Protein AF-A0AA35XK28-F1 (afdb_monomer)

Secondary structure (DSSP, 8-state):
--HHHHHHHHHHHHHHHHHHHHHHHTTT-HHHHH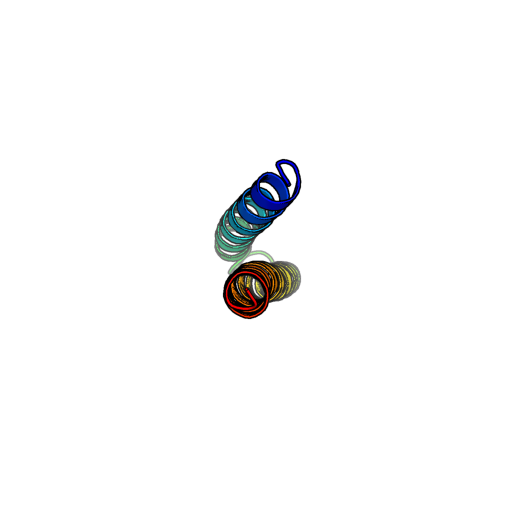HHHHHHHHHHHHHHHHHHHHHHHTT--

Nearest PDB structures (foldseek):
  6r10-assembly1_Y  TM=4.173E-01  e=9.110E+00  Thermus thermophilus HB8

Structure (mmCIF, N/CA/C/O backbone):
data_AF-A0AA35XK28-F1
#
_entry.id   AF-A0AA35XK28-F1
#
loop_
_atom_site.group_PDB
_atom_site.id
_atom_site.type_symbol
_atom_site.label_atom_id
_atom_site.label_alt_id
_atom_site.label_comp_id
_atom_site.label_asym_id
_atom_site.label_entity_id
_atom_site.label_seq_id
_atom_site.pdbx_PDB_ins_code
_atom_site.Cartn_x
_atom_site.Cartn_y
_atom_site.Cartn_z
_atom_site.occupancy
_atom_site.B_iso_or_equiv
_atom_site.auth_seq_id
_atom_site.auth_comp_id
_atom_site.auth_asym_id
_atom_site.auth_atom_id
_atom_site.pdbx_PDB_model_num
ATOM 1 N N . MET A 1 1 ? -7.217 8.855 21.358 1.00 55.16 1 MET A N 1
ATOM 2 C CA . MET A 1 1 ? -8.065 8.117 20.387 1.00 55.16 1 MET A CA 1
ATOM 3 C C . MET A 1 1 ? -8.043 8.646 18.943 1.00 55.16 1 MET A C 1
ATOM 5 O O . MET A 1 1 ? -8.459 7.906 18.064 1.00 55.16 1 MET A O 1
ATOM 9 N N . LYS A 1 2 ? -7.532 9.857 18.642 1.00 46.16 2 LYS A N 1
ATOM 10 C CA . LYS A 1 2 ? -7.575 10.431 17.274 1.00 46.16 2 LYS A CA 1
ATOM 11 C C . LYS A 1 2 ? -6.426 10.010 16.330 1.00 46.16 2 LYS A C 1
ATOM 13 O O . LYS A 1 2 ? -6.641 9.943 15.128 1.00 46.16 2 LYS A O 1
ATOM 18 N N . HIS A 1 3 ? -5.246 9.643 16.843 1.00 51.97 3 HIS A N 1
ATOM 19 C CA . HIS A 1 3 ? -4.097 9.248 16.000 1.00 51.97 3 HIS A CA 1
ATOM 20 C C . HIS A 1 3 ? -4.245 7.881 15.303 1.00 51.97 3 HIS A C 1
ATOM 22 O O . HIS A 1 3 ? -3.618 7.649 14.275 1.00 51.97 3 HIS A O 1
ATOM 28 N N . TYR A 1 4 ? -5.089 6.979 15.814 1.00 60.25 4 TYR A N 1
ATOM 29 C CA . TYR A 1 4 ? -5.185 5.604 15.297 1.00 60.25 4 TYR A CA 1
ATOM 30 C C . TYR A 1 4 ? -5.908 5.490 13.945 1.00 60.25 4 TYR A C 1
ATOM 32 O O . TYR A 1 4 ? -5.773 4.474 13.267 1.00 60.25 4 TYR A O 1
ATOM 40 N N . LEU A 1 5 ? -6.691 6.508 13.570 1.00 61.62 5 LEU A N 1
ATOM 41 C CA . LEU A 1 5 ? -7.415 6.563 12.295 1.00 61.62 5 LEU A CA 1
ATOM 42 C C . LEU A 1 5 ? -6.495 6.966 11.138 1.00 61.62 5 LEU A C 1
ATOM 44 O O . LEU A 1 5 ? -6.619 6.425 10.043 1.00 61.62 5 LEU A O 1
ATOM 48 N N . ILE A 1 6 ? -5.531 7.852 11.408 1.00 68.38 6 ILE A N 1
ATOM 49 C CA . ILE A 1 6 ? -4.558 8.340 10.421 1.00 68.38 6 ILE A CA 1
ATOM 50 C C . ILE A 1 6 ? -3.669 7.189 9.939 1.00 68.38 6 ILE A C 1
ATOM 52 O O . ILE A 1 6 ? -3.411 7.059 8.746 1.00 68.38 6 ILE A O 1
ATOM 56 N N . SER A 1 7 ? -3.273 6.300 10.854 1.00 72.31 7 SER A N 1
ATOM 57 C CA . SER A 1 7 ? -2.475 5.119 10.518 1.00 72.31 7 SER A CA 1
ATOM 58 C C . SER A 1 7 ? -3.178 4.215 9.499 1.00 72.31 7 SER A C 1
ATOM 60 O O . SER A 1 7 ? -2.528 3.690 8.608 1.00 72.31 7 SER A O 1
ATOM 62 N N . GLU A 1 8 ? -4.504 4.051 9.590 1.00 77.69 8 GLU A N 1
ATOM 63 C CA . GLU A 1 8 ? -5.261 3.195 8.664 1.00 77.69 8 GLU A CA 1
ATOM 64 C C . GLU A 1 8 ? -5.302 3.757 7.246 1.00 77.69 8 GLU A C 1
ATOM 66 O O . GLU A 1 8 ? -5.097 3.018 6.287 1.00 77.69 8 GLU A O 1
ATOM 71 N N . ILE A 1 9 ? -5.511 5.068 7.124 1.00 83.75 9 ILE A N 1
ATOM 72 C CA . ILE A 1 9 ? -5.500 5.766 5.836 1.00 83.75 9 ILE A CA 1
ATOM 73 C C . ILE A 1 9 ? -4.132 5.639 5.161 1.00 83.75 9 ILE A C 1
ATOM 75 O O . ILE A 1 9 ? -4.069 5.371 3.965 1.00 83.75 9 ILE A O 1
ATOM 79 N N . ILE A 1 10 ? -3.041 5.747 5.923 1.00 87.19 10 ILE A N 1
ATOM 80 C CA . ILE A 1 10 ? -1.681 5.596 5.389 1.00 87.19 10 ILE A CA 1
ATOM 81 C C . ILE A 1 10 ? -1.464 4.197 4.792 1.00 87.19 10 ILE A C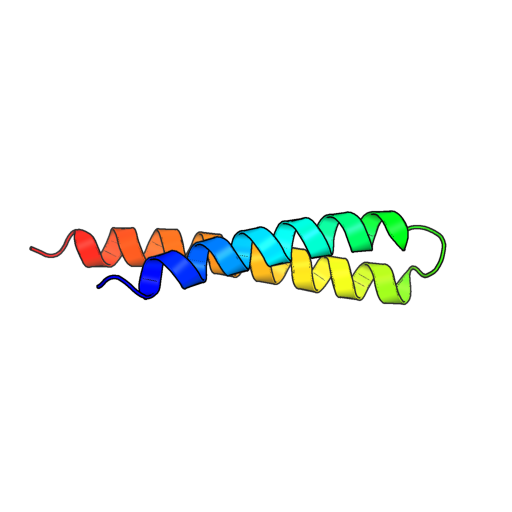 1
ATOM 83 O O . ILE A 1 10 ? -0.933 4.096 3.688 1.00 87.19 10 ILE A O 1
ATOM 87 N N . TYR A 1 11 ? -1.915 3.122 5.452 1.00 86.88 11 TYR A N 1
ATOM 88 C CA . TYR A 1 11 ? -1.788 1.764 4.897 1.00 86.88 11 TYR A CA 1
ATOM 89 C C . TYR A 1 11 ? -2.577 1.580 3.594 1.00 86.88 11 TYR A C 1
ATOM 91 O O . TYR A 1 11 ? -2.106 0.903 2.678 1.00 86.88 11 TYR A O 1
ATOM 99 N N . TRP A 1 12 ? -3.751 2.204 3.476 1.00 88.19 12 TRP A N 1
ATOM 100 C CA . TRP A 1 12 ? -4.508 2.200 2.222 1.00 88.19 12 TRP A CA 1
ATOM 101 C C . TRP A 1 12 ? -3.792 2.971 1.110 1.00 88.19 12 TRP A C 1
ATOM 103 O O . TRP A 1 12 ? -3.725 2.482 -0.015 1.00 88.19 12 TRP A O 1
ATOM 113 N N . ILE A 1 13 ? -3.192 4.123 1.423 1.00 92.62 13 ILE A N 1
ATOM 114 C CA . ILE A 1 13 ? -2.414 4.910 0.456 1.00 92.62 13 ILE A CA 1
ATOM 115 C C . ILE A 1 13 ? -1.207 4.105 -0.050 1.00 92.62 13 ILE A C 1
ATOM 117 O O . ILE A 1 13 ? -1.009 3.988 -1.258 1.00 92.62 13 ILE A O 1
ATOM 121 N N . ILE A 1 14 ? -0.433 3.491 0.853 1.00 91.25 14 ILE A N 1
ATOM 122 C CA . ILE A 1 14 ? 0.745 2.683 0.490 1.00 91.25 14 ILE A CA 1
ATOM 123 C C . ILE A 1 14 ? 0.350 1.476 -0.368 1.00 91.25 14 ILE A C 1
ATOM 125 O O . ILE A 1 14 ? 1.056 1.146 -1.324 1.00 91.25 14 ILE A O 1
ATOM 129 N N . ALA A 1 15 ? -0.781 0.835 -0.058 1.00 92.38 15 ALA A N 1
ATOM 130 C CA . ALA A 1 15 ? -1.294 -0.284 -0.839 1.00 92.38 15 ALA A CA 1
ATOM 131 C C . ALA A 1 15 ? -1.613 0.132 -2.282 1.00 92.38 15 ALA A C 1
ATOM 133 O O . ALA A 1 15 ? -1.179 -0.544 -3.212 1.00 92.38 15 ALA A O 1
ATOM 134 N N . VAL A 1 16 ? -2.310 1.257 -2.476 1.00 94.00 16 VAL A N 1
ATOM 135 C CA . VAL A 1 16 ? -2.650 1.775 -3.813 1.00 94.00 16 VAL A CA 1
ATOM 136 C C . VAL A 1 16 ? -1.389 2.121 -4.602 1.00 94.00 16 VAL A C 1
ATOM 138 O O . VAL A 1 16 ? -1.248 1.682 -5.741 1.00 94.00 16 VAL A O 1
ATOM 141 N N . ILE A 1 17 ? -0.443 2.836 -3.985 1.00 94.44 17 ILE A N 1
ATOM 142 C CA . ILE A 1 17 ? 0.824 3.203 -4.634 1.00 94.44 17 ILE A CA 1
ATOM 143 C C . ILE A 1 17 ? 1.605 1.945 -5.033 1.00 94.44 17 ILE A C 1
ATOM 145 O O . ILE A 1 17 ? 2.041 1.834 -6.174 1.00 94.44 17 ILE A O 1
ATOM 149 N N . SER A 1 18 ? 1.727 0.962 -4.135 1.00 92.81 18 SER A N 1
ATOM 150 C CA . SER A 1 18 ? 2.457 -0.280 -4.431 1.00 92.81 18 SER A CA 1
ATOM 151 C C . SER A 1 18 ? 1.804 -1.102 -5.544 1.00 92.81 18 SER A C 1
ATOM 153 O O . SER A 1 18 ? 2.517 -1.734 -6.318 1.00 92.81 18 SER A O 1
ATOM 155 N N . ILE A 1 19 ? 0.471 -1.086 -5.662 1.00 93.69 19 ILE A N 1
ATOM 156 C CA . ILE A 1 19 ? -0.244 -1.759 -6.760 1.00 93.69 19 ILE A CA 1
ATOM 157 C C . ILE A 1 19 ? 0.064 -1.083 -8.096 1.00 93.69 19 ILE A C 1
ATOM 159 O O . ILE A 1 19 ? 0.379 -1.770 -9.064 1.00 93.69 19 ILE A O 1
ATOM 163 N N . ILE A 1 20 ? 0.002 0.249 -8.154 1.00 93.75 20 ILE A N 1
ATOM 164 C CA . ILE A 1 20 ? 0.316 0.996 -9.379 1.00 93.75 20 ILE A CA 1
ATOM 165 C C . ILE A 1 20 ? 1.771 0.735 -9.781 1.00 93.75 20 ILE A C 1
ATOM 167 O O . ILE A 1 20 ? 2.028 0.312 -10.906 1.00 93.75 20 ILE A O 1
ATOM 171 N N . SER A 1 21 ? 2.711 0.861 -8.839 1.00 91.12 21 SER A N 1
ATOM 172 C CA . SER A 1 21 ? 4.128 0.582 -9.091 1.00 91.12 21 SER A CA 1
ATOM 173 C C . SER A 1 21 ? 4.389 -0.866 -9.507 1.00 91.12 21 SER A C 1
ATOM 175 O O . SER A 1 21 ? 5.288 -1.113 -10.310 1.00 91.12 21 SER A O 1
ATOM 177 N N . PHE A 1 22 ? 3.617 -1.837 -9.008 1.00 93.50 22 PHE A N 1
ATOM 178 C CA . PHE A 1 22 ? 3.689 -3.215 -9.490 1.00 93.50 22 PHE A CA 1
ATOM 179 C C . PHE A 1 22 ? 3.364 -3.294 -10.984 1.00 93.50 22 PHE A C 1
ATOM 181 O O . PHE A 1 22 ? 4.181 -3.828 -11.729 1.00 93.50 22 PHE A O 1
ATOM 188 N N . PHE A 1 23 ? 2.234 -2.728 -11.422 1.00 92.50 23 PHE A N 1
ATOM 189 C CA . PHE A 1 23 ? 1.828 -2.745 -12.831 1.00 92.50 23 PHE A CA 1
ATOM 190 C C . PHE A 1 23 ? 2.798 -1.981 -13.737 1.00 92.50 23 PHE A C 1
ATOM 192 O O . PHE A 1 23 ? 3.105 -2.461 -14.822 1.00 92.50 23 PHE A O 1
ATOM 199 N N . GLU A 1 24 ? 3.344 -0.852 -13.281 1.00 91.50 24 GLU A N 1
ATOM 200 C CA . GLU A 1 24 ? 4.360 -0.097 -14.030 1.00 91.50 24 GLU A CA 1
ATOM 201 C C . GLU A 1 24 ? 5.657 -0.891 -14.233 1.00 91.50 24 GLU A C 1
ATOM 203 O O . GLU A 1 24 ? 6.316 -0.767 -15.261 1.00 91.50 24 GLU A O 1
ATOM 208 N N . ASN A 1 25 ? 6.039 -1.719 -13.256 1.00 90.50 25 ASN A N 1
ATOM 209 C CA . ASN A 1 25 ? 7.251 -2.536 -13.333 1.00 90.50 25 ASN A CA 1
ATOM 210 C C . ASN A 1 25 ? 6.991 -3.933 -13.921 1.00 90.50 25 ASN A C 1
ATOM 212 O O . ASN A 1 25 ? 7.947 -4.677 -14.173 1.00 90.50 25 ASN A O 1
ATOM 216 N N . PHE A 1 26 ? 5.726 -4.294 -14.151 1.00 86.31 26 PHE A N 1
ATOM 217 C CA . PHE A 1 26 ? 5.324 -5.591 -14.675 1.00 86.31 26 PHE A CA 1
ATOM 218 C C . PHE A 1 26 ? 5.721 -5.695 -16.152 1.00 86.31 26 PHE A C 1
ATOM 220 O O . PHE A 1 26 ? 5.122 -5.077 -17.024 1.00 86.31 26 PHE A O 1
ATOM 227 N N . GLY A 1 27 ? 6.782 -6.456 -16.427 1.00 85.00 27 GLY A N 1
ATOM 228 C CA . GLY A 1 27 ? 7.345 -6.635 -17.772 1.00 85.00 27 GLY A CA 1
ATOM 229 C C . GLY A 1 27 ? 8.634 -5.852 -18.039 1.00 85.00 27 GLY A C 1
ATOM 230 O O . GLY A 1 27 ? 9.402 -6.260 -18.903 1.00 85.00 27 GLY A O 1
ATOM 231 N N . ILE A 1 28 ? 8.930 -4.799 -17.267 1.00 90.31 28 ILE A N 1
ATOM 232 C CA . ILE A 1 28 ? 10.216 -4.078 -17.349 1.00 90.31 28 ILE A CA 1
ATOM 233 C C . ILE A 1 28 ? 11.228 -4.700 -16.389 1.00 90.31 28 ILE A C 1
ATOM 235 O O . ILE A 1 28 ? 12.369 -4.982 -16.749 1.00 90.31 28 ILE A O 1
ATOM 239 N N . ASN A 1 29 ? 10.816 -4.910 -15.138 1.00 88.62 29 ASN A N 1
ATOM 240 C CA . ASN A 1 29 ? 11.678 -5.461 -14.105 1.00 88.62 29 ASN A CA 1
ATOM 241 C C . ASN A 1 29 ? 10.855 -6.316 -13.144 1.00 88.62 29 ASN A C 1
ATOM 243 O O . ASN A 1 29 ? 10.402 -5.860 -12.092 1.00 88.62 29 ASN A O 1
ATOM 247 N N . SER A 1 30 ? 10.690 -7.586 -13.513 1.00 88.12 30 SER A N 1
ATOM 248 C CA . SER A 1 30 ? 9.894 -8.549 -12.751 1.00 88.12 30 SER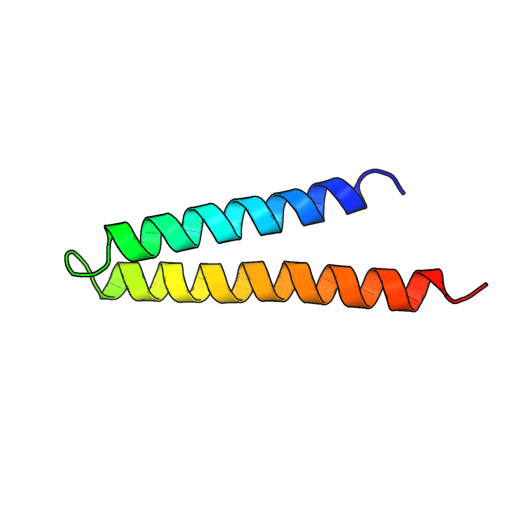 A CA 1
ATOM 249 C C . SER A 1 30 ? 10.377 -8.690 -11.308 1.00 88.12 30 SER A C 1
ATOM 251 O O . SER A 1 30 ? 9.560 -8.821 -10.405 1.00 88.12 30 SER A O 1
ATOM 253 N N . ASN A 1 31 ? 11.687 -8.592 -11.060 1.00 91.06 31 ASN A N 1
ATOM 254 C CA . ASN A 1 31 ? 12.244 -8.710 -9.713 1.00 91.06 31 ASN A CA 1
ATOM 255 C C . ASN A 1 31 ? 11.764 -7.561 -8.806 1.00 91.06 31 ASN A C 1
ATOM 257 O O . ASN A 1 31 ? 11.289 -7.779 -7.693 1.00 91.06 31 ASN A O 1
ATOM 261 N N . ARG A 1 32 ? 11.788 -6.327 -9.326 1.00 89.06 32 ARG A N 1
ATOM 262 C CA . ARG A 1 32 ? 11.235 -5.152 -8.638 1.00 89.06 32 ARG A CA 1
ATOM 263 C C . ARG A 1 32 ? 9.711 -5.230 -8.505 1.00 89.06 32 ARG A C 1
ATOM 265 O O . ARG A 1 32 ? 9.185 -4.869 -7.454 1.00 89.06 32 ARG A O 1
ATOM 272 N N . ALA A 1 33 ? 9.011 -5.735 -9.520 1.00 91.50 33 ALA A N 1
ATOM 273 C CA . ALA A 1 33 ? 7.566 -5.941 -9.458 1.00 91.50 33 ALA A CA 1
ATOM 274 C C . ALA A 1 33 ? 7.190 -6.886 -8.300 1.00 91.50 33 ALA A C 1
ATOM 276 O O . ALA A 1 33 ? 6.358 -6.528 -7.472 1.00 91.50 33 ALA A O 1
ATOM 277 N N . TYR A 1 34 ? 7.857 -8.035 -8.142 1.00 90.94 34 TYR A N 1
ATOM 278 C CA . TYR A 1 34 ? 7.569 -8.956 -7.033 1.00 90.94 34 TYR A CA 1
ATOM 279 C C . TYR A 1 34 ? 7.774 -8.330 -5.646 1.00 90.94 34 TYR A C 1
AT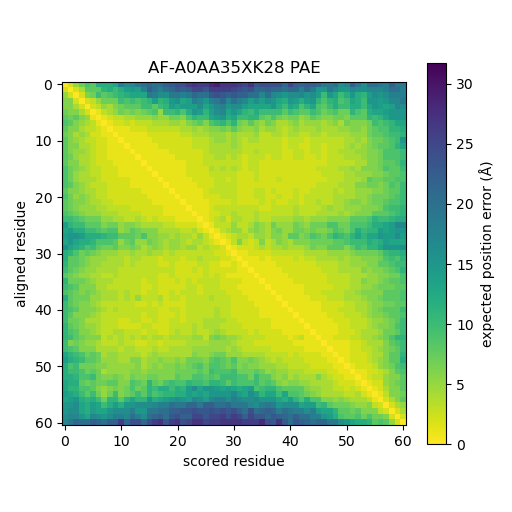OM 281 O O . TYR A 1 34 ? 6.997 -8.613 -4.733 1.00 90.94 34 TYR A O 1
ATOM 289 N N . ILE A 1 35 ? 8.755 -7.434 -5.487 1.00 92.69 35 ILE A N 1
ATOM 290 C CA . ILE A 1 35 ? 8.950 -6.681 -4.238 1.00 92.69 35 ILE A CA 1
ATOM 291 C C . ILE A 1 35 ? 7.732 -5.790 -3.954 1.00 92.69 35 ILE A C 1
ATOM 293 O O . ILE A 1 35 ? 7.177 -5.841 -2.856 1.00 92.69 35 ILE A O 1
ATOM 297 N N . PHE A 1 36 ? 7.273 -5.013 -4.941 1.00 92.19 36 PHE A N 1
ATOM 298 C CA . PHE A 1 36 ? 6.084 -4.165 -4.788 1.00 92.19 36 PHE A CA 1
ATOM 299 C C . PHE A 1 36 ? 4.803 -4.968 -4.569 1.00 92.19 36 PHE A C 1
ATOM 301 O O . PHE A 1 36 ? 3.954 -4.561 -3.778 1.00 92.19 36 PHE A O 1
ATOM 308 N N . LEU A 1 37 ? 4.685 -6.134 -5.203 1.00 92.50 37 LEU A N 1
ATOM 309 C CA . LEU A 1 37 ? 3.575 -7.051 -4.976 1.00 92.50 37 LEU A CA 1
ATOM 310 C C . LEU A 1 37 ? 3.553 -7.538 -3.519 1.00 92.50 37 LEU A C 1
ATOM 312 O O . LEU 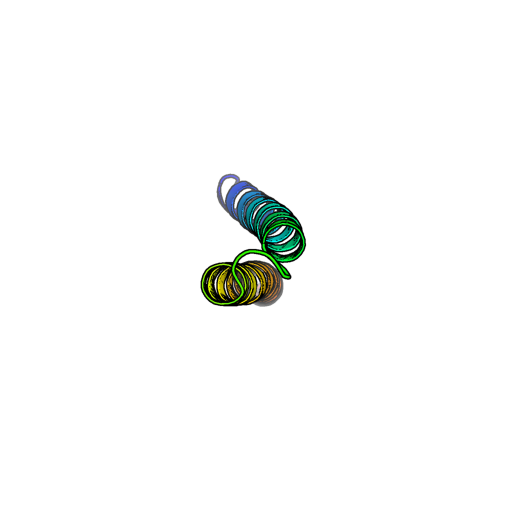A 1 37 ? 2.509 -7.493 -2.869 1.00 92.50 37 LEU A O 1
ATOM 316 N N . GLY A 1 38 ? 4.710 -7.926 -2.974 1.00 93.50 38 GLY A N 1
ATOM 317 C CA . GLY A 1 38 ? 4.849 -8.297 -1.565 1.00 93.50 38 GLY A CA 1
ATOM 318 C C . GLY A 1 38 ? 4.480 -7.153 -0.616 1.00 93.50 38 GLY A C 1
ATOM 319 O O . GLY A 1 38 ? 3.712 -7.354 0.327 1.00 93.50 38 GLY A O 1
ATOM 320 N N . PHE A 1 39 ? 4.957 -5.935 -0.896 1.00 91.88 39 PHE A N 1
ATOM 321 C CA . PHE A 1 39 ? 4.605 -4.740 -0.120 1.00 91.88 39 PHE A CA 1
ATOM 322 C C . PHE A 1 39 ? 3.115 -4.397 -0.193 1.00 91.88 39 PHE A C 1
ATOM 324 O O . PHE A 1 39 ? 2.519 -4.051 0.828 1.00 91.88 39 PHE A O 1
ATOM 331 N N . SER A 1 40 ? 2.495 -4.535 -1.365 1.00 92.94 40 SER A N 1
ATOM 332 C CA . SER A 1 40 ? 1.057 -4.338 -1.547 1.00 92.94 40 SER A CA 1
ATOM 333 C C . SER A 1 40 ? 0.257 -5.299 -0.666 1.00 92.94 40 SER A C 1
ATOM 335 O O . SER A 1 40 ? -0.573 -4.857 0.132 1.00 92.94 40 SER A O 1
ATOM 337 N N . ILE A 1 41 ? 0.566 -6.599 -0.734 1.00 93.88 41 ILE A N 1
ATOM 338 C CA . ILE A 1 41 ? -0.110 -7.635 0.057 1.00 93.88 41 ILE A CA 1
ATOM 339 C C . ILE A 1 41 ? 0.059 -7.365 1.555 1.00 93.88 41 ILE A C 1
ATOM 341 O O . ILE A 1 41 ? -0.926 -7.381 2.295 1.00 93.88 41 ILE A O 1
ATOM 345 N N . LEU A 1 42 ? 1.280 -7.063 2.008 1.00 93.62 42 LEU A N 1
ATOM 346 C CA . LEU A 1 42 ? 1.558 -6.732 3.409 1.00 93.62 42 LEU A CA 1
ATOM 347 C C . LEU A 1 42 ? 0.775 -5.504 3.886 1.00 93.62 42 LEU A C 1
ATOM 349 O O . LEU A 1 42 ? 0.202 -5.528 4.976 1.00 93.62 42 LEU A O 1
ATOM 353 N N . SER A 1 43 ? 0.719 -4.444 3.078 1.00 91.75 43 SER A N 1
ATOM 354 C CA . SER A 1 43 ? 0.013 -3.207 3.427 1.00 91.75 43 SER A CA 1
ATOM 355 C C . SER A 1 43 ? -1.499 -3.419 3.529 1.00 91.75 43 SER A C 1
ATOM 357 O O . SER A 1 43 ? -2.126 -2.982 4.497 1.00 91.75 43 SER A O 1
ATOM 359 N N . VAL A 1 44 ? -2.087 -4.151 2.576 1.00 91.06 44 VAL A N 1
ATOM 360 C CA . VAL A 1 44 ? -3.509 -4.533 2.614 1.00 91.06 44 VAL A CA 1
ATOM 361 C C . VAL A 1 44 ? -3.793 -5.416 3.827 1.00 91.06 44 VAL A C 1
ATOM 363 O O . VAL A 1 44 ? -4.769 -5.186 4.545 1.00 91.06 44 VAL A O 1
ATOM 366 N N . PHE A 1 45 ? -2.922 -6.390 4.102 1.00 92.38 45 PHE A N 1
ATOM 367 C CA . PHE A 1 45 ? -3.058 -7.259 5.263 1.00 92.38 45 PHE A CA 1
ATOM 368 C C . PHE A 1 45 ? -3.035 -6.453 6.564 1.00 92.38 45 PHE A 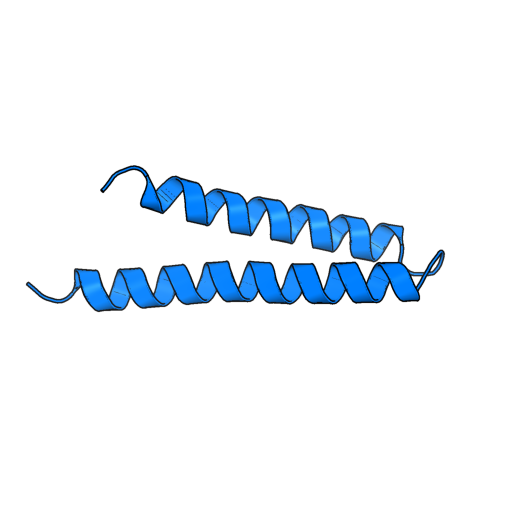C 1
ATOM 370 O O . PHE A 1 45 ? -3.939 -6.607 7.383 1.00 92.38 45 PHE A O 1
ATOM 377 N N . MET A 1 46 ? -2.082 -5.528 6.735 1.00 87.94 46 MET A N 1
ATOM 378 C CA . MET A 1 46 ? -2.037 -4.637 7.901 1.00 87.94 46 MET A CA 1
ATOM 379 C C . MET A 1 46 ? -3.301 -3.783 8.033 1.00 87.94 46 MET A C 1
ATOM 381 O O . MET A 1 46 ? -3.833 -3.661 9.140 1.00 87.94 46 MET A O 1
ATOM 385 N N . ALA A 1 47 ? -3.816 -3.231 6.931 1.00 87.12 47 ALA A N 1
ATOM 386 C CA . ALA A 1 47 ? -5.045 -2.439 6.940 1.00 87.12 47 ALA A CA 1
ATOM 387 C C . ALA A 1 47 ? -6.260 -3.266 7.407 1.00 87.12 47 ALA A C 1
ATOM 389 O O . ALA A 1 47 ? -7.042 -2.818 8.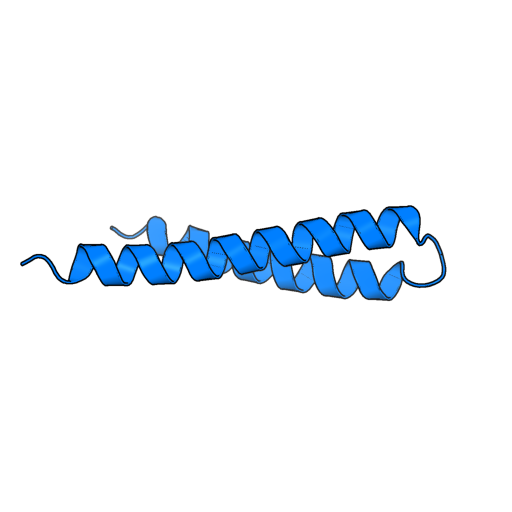254 1.00 87.12 47 ALA A O 1
ATOM 390 N N . LEU A 1 48 ? -6.394 -4.504 6.920 1.00 85.81 48 LEU A N 1
ATOM 391 C CA . LEU A 1 48 ? -7.461 -5.425 7.323 1.00 85.81 48 LEU A CA 1
ATOM 392 C C . LEU A 1 48 ? -7.320 -5.874 8.783 1.00 85.81 48 LEU A C 1
ATOM 394 O O . LEU A 1 48 ? -8.296 -5.834 9.538 1.00 85.81 48 LEU A O 1
ATOM 398 N N . PHE A 1 49 ? -6.111 -6.250 9.206 1.00 85.06 49 PHE A N 1
ATOM 399 C CA . PHE A 1 49 ? -5.831 -6.685 10.576 1.00 85.06 49 PHE A CA 1
ATOM 400 C C . PHE A 1 49 ? -6.132 -5.570 11.582 1.00 85.06 49 PHE A C 1
ATOM 402 O O . PHE A 1 49 ? -6.753 -5.805 12.622 1.00 85.06 49 PHE A O 1
ATOM 409 N N . ARG A 1 50 ? -5.771 -4.323 11.245 1.00 77.88 50 ARG A N 1
ATOM 410 C CA . ARG A 1 50 ? -6.089 -3.144 12.057 1.00 77.88 50 ARG A CA 1
ATOM 411 C C . ARG A 1 50 ? -7.599 -2.969 12.209 1.00 77.88 50 ARG A C 1
ATOM 413 O O . ARG A 1 50 ? -8.075 -2.796 13.334 1.00 77.88 50 ARG A O 1
ATOM 420 N N . ARG A 1 51 ? -8.360 -3.071 11.113 1.00 80.75 51 ARG A N 1
ATOM 421 C CA . ARG A 1 51 ? -9.829 -2.977 11.133 1.00 80.75 51 ARG A CA 1
ATOM 422 C C . ARG A 1 51 ? -10.454 -4.067 12.008 1.00 80.75 51 ARG A C 1
ATOM 424 O O . ARG A 1 51 ? -11.354 -3.771 12.796 1.00 80.75 51 ARG A O 1
ATOM 431 N N . TYR A 1 52 ? -9.951 -5.298 11.912 1.00 80.25 52 TYR A N 1
ATOM 432 C CA . TYR A 1 52 ? -10.419 -6.430 12.712 1.00 80.25 52 TYR A CA 1
ATOM 433 C C . TYR A 1 52 ? -10.164 -6.228 14.214 1.00 80.25 52 TYR A C 1
ATOM 435 O O . TYR A 1 52 ? -11.091 -6.333 15.022 1.00 80.25 52 TYR A O 1
ATOM 443 N N . PHE A 1 53 ? -8.942 -5.852 14.603 1.00 75.19 53 PHE A N 1
ATOM 444 C CA . PHE A 1 53 ? -8.611 -5.628 16.012 1.00 75.19 53 PHE A CA 1
ATOM 445 C C . PHE A 1 53 ? -9.350 -4.438 16.623 1.00 75.19 53 PHE A C 1
ATOM 447 O O . PHE A 1 53 ? -9.816 -4.547 17.757 1.00 75.19 53 PHE A O 1
ATOM 454 N N . ARG A 1 54 ? -9.540 -3.330 15.889 1.00 71.62 54 ARG A N 1
ATOM 455 C CA . ARG A 1 54 ? -10.353 -2.209 16.398 1.00 71.62 54 ARG A CA 1
ATOM 456 C C . ARG A 1 54 ? -11.778 -2.648 16.725 1.00 71.62 54 ARG A C 1
ATOM 458 O O . ARG A 1 54 ? -12.295 -2.293 17.780 1.00 71.62 54 ARG A O 1
ATOM 465 N N . LYS A 1 55 ? -12.392 -3.458 15.856 1.00 69.38 55 LYS A N 1
ATOM 466 C CA . LYS A 1 55 ? -13.755 -3.964 16.066 1.00 69.38 55 LYS A CA 1
ATOM 467 C C .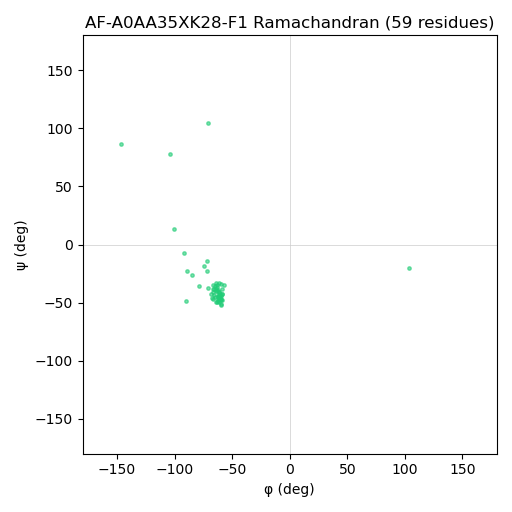 LYS A 1 55 ? -13.835 -4.918 17.266 1.00 69.38 55 LYS A C 1
ATOM 469 O O . LYS A 1 55 ? -14.819 -4.890 17.994 1.00 69.38 55 LYS A O 1
ATOM 474 N N . LYS A 1 56 ? -12.784 -5.710 17.510 1.00 67.00 56 LYS A N 1
ATOM 475 C CA . LYS A 1 56 ? -12.712 -6.662 18.631 1.00 67.00 56 LYS A CA 1
ATOM 476 C C . LYS A 1 56 ? -12.560 -5.988 20.003 1.00 67.00 56 LYS A C 1
ATOM 478 O O . LYS A 1 56 ? -13.157 -6.459 20.963 1.00 67.00 56 LYS A O 1
ATOM 483 N N . TYR A 1 57 ? -11.792 -4.901 20.104 1.00 63.44 57 TYR A N 1
ATOM 484 C CA . TYR A 1 57 ? -11.568 -4.197 21.379 1.00 63.44 57 TYR A CA 1
ATOM 485 C C . TYR A 1 57 ? -12.600 -3.102 21.680 1.00 63.44 57 TYR A C 1
ATOM 487 O O . TYR A 1 57 ? -12.820 -2.801 22.845 1.00 63.44 57 TYR A O 1
ATOM 495 N N . SER A 1 58 ? -13.276 -2.549 20.666 1.00 60.06 58 SER A N 1
ATOM 496 C CA . SER A 1 58 ? -14.367 -1.584 20.879 1.00 60.06 58 SER A CA 1
ATOM 497 C C . SER A 1 58 ? -15.645 -2.215 21.447 1.00 60.06 58 SER A C 1
ATOM 499 O O . SER A 1 58 ? -16.525 -1.480 21.877 1.00 60.06 58 SER A O 1
ATOM 501 N N . ASN A 1 59 ? -15.767 -3.547 21.422 1.00 56.00 59 ASN A N 1
ATOM 502 C CA . ASN A 1 59 ? -16.962 -4.274 21.866 1.00 56.00 59 ASN A CA 1
ATOM 503 C C . ASN A 1 59 ? -16.829 -4.867 23.283 1.00 56.00 59 ASN A C 1
ATOM 505 O O . ASN A 1 59 ? -17.614 -5.730 23.661 1.00 56.00 59 ASN A O 1
ATOM 509 N N . LYS A 1 60 ? -15.812 -4.444 24.044 1.00 54.47 60 LYS A N 1
ATOM 510 C CA . LYS A 1 60 ? -15.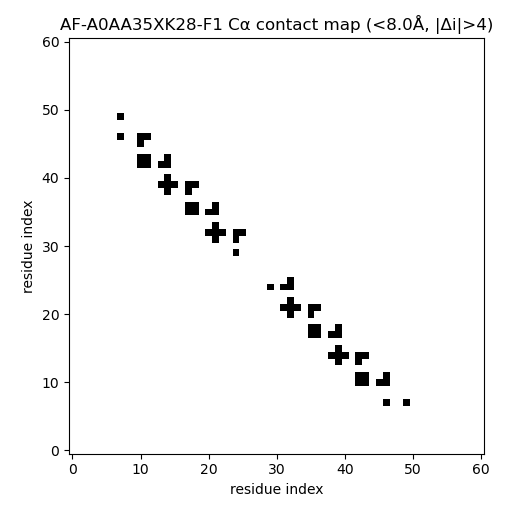680 -4.699 25.485 1.00 54.47 60 LYS A CA 1
ATOM 511 C C . LYS A 1 60 ? -16.034 -3.405 26.225 1.00 54.47 60 LYS A C 1
ATOM 513 O O . LYS A 1 60 ? -15.140 -2.659 26.612 1.00 54.47 60 LYS A O 1
ATOM 518 N N . ASN A 1 61 ? -17.332 -3.135 26.331 1.00 47.50 61 ASN A N 1
ATOM 519 C CA . ASN A 1 61 ? -17.893 -2.383 27.453 1.00 47.50 61 ASN A CA 1
ATOM 520 C C . ASN A 1 61 ? -18.384 -3.401 28.479 1.00 47.50 61 ASN A C 1
ATOM 522 O O . ASN A 1 61 ? -18.928 -4.435 28.027 1.00 47.50 61 ASN A O 1
#

Sequence (61 aa):
MKHYLISEIIYWIIAVISIISFFENFGINSNRAYIFLGFSILSVFMALFRRYFRKKYSNKN

Foldseek 3Di:
DPPLVVLLVVLVVLLVVLVVVLVVCVPVPNPVSVVSVVSNVVSVVVSVVSVVVVVVVVPPD

Mean predicted aligned error: 6.41 Å

Radius of gyration: 14.74 Å; Cα contacts (8 Å, |Δi|>4): 36; chains: 1; bounding box: 30×19×45 Å

pLDDT: mean 82.17, std 13.72, range [46.16, 94.44]

Solvent-accessible surface area (backbone atoms only — not comparable to full-atom values): 3294 Å² total; per-residue (Å²): 131,76,70,68,58,58,57,46,55,50,29,52,52,52,20,54,52,24,49,53,52,17,61,73,23,56,84,79,37,57,74,62,15,54,52,27,46,52,51,18,53,51,27,48,49,52,38,51,52,51,56,52,52,53,59,63,61,71,69,69,122